Protein AF-A0A2T2WRU5-F1 (afdb_monomer_lite)

Secondary structure (DSSP, 8-state):
-HHHHHHHHHHT--GGG-EEEES-IIIIIIHHHTTT-EEEEE-SS---S-TT-SS--SEEESSTTHHHHHHHHH-HHHHHHHHTS----

Foldseek 3Di:
DVVLVVVCVVVVHDQCVAEFEDQPCVPRFVVSVVSVHQGEHQPLVPPPDDPDDPDDHNYYDNDPVCVVVVCCVVPVPVVVVVVVPPPDD

Sequence (89 aa):
MRIYAKALQELDAHPHEVWMIGDNLEWEVLVPQQLGIQGVWVDYRGSGLPRQHAAWPFRVIRTFSDILTLLAREFPEMMADRANAPNAE

Structure (mmCIF, N/CA/C/O backbone):
data_AF-A0A2T2WRU5-F1
#
_entry.id   AF-A0A2T2WRU5-F1
#
loop_
_atom_site.group_PDB
_atom_site.id
_atom_site.type_symbol
_atom_site.label_atom_id
_atom_site.label_alt_id
_atom_site.label_comp_id
_atom_site.label_asym_id
_atom_site.label_entity_id
_atom_site.label_seq_id
_atom_site.pdbx_PDB_ins_code
_atom_site.Cartn_x
_atom_site.Cartn_y
_atom_site.Cartn_z
_atom_site.occupancy
_atom_site.B_iso_or_equiv
_atom_site.auth_seq_id
_atom_site.auth_comp_id
_atom_site.auth_asym_id
_atom_site.auth_atom_id
_atom_site.pdbx_PDB_model_num
ATOM 1 N N . MET A 1 1 ? -9.614 -9.323 -5.341 1.00 65.12 1 MET A N 1
ATOM 2 C CA . MET A 1 1 ? -10.755 -8.757 -4.581 1.00 65.12 1 MET A CA 1
ATOM 3 C C . MET A 1 1 ? -11.061 -9.498 -3.279 1.00 65.12 1 MET A C 1
ATOM 5 O O . MET A 1 1 ? -10.982 -8.874 -2.232 1.00 65.12 1 MET A O 1
ATOM 9 N N . ARG A 1 2 ? -11.364 -10.808 -3.288 1.00 81.44 2 ARG A N 1
ATOM 10 C CA . ARG A 1 2 ? -11.821 -11.535 -2.079 1.00 81.44 2 ARG A CA 1
ATOM 11 C C . ARG A 1 2 ? -10.835 -11.519 -0.896 1.00 81.44 2 ARG A C 1
ATOM 13 O O . ARG A 1 2 ? -11.279 -11.548 0.244 1.00 81.44 2 ARG A O 1
ATOM 20 N N . ILE A 1 3 ? -9.528 -11.440 -1.163 1.00 86.38 3 ILE A N 1
ATOM 21 C CA . ILE A 1 3 ? -8.501 -11.368 -0.113 1.00 86.38 3 ILE A CA 1
ATOM 22 C C . ILE A 1 3 ? -8.531 -10.037 0.651 1.00 86.38 3 ILE A C 1
ATOM 24 O O . ILE A 1 3 ? -8.485 -10.050 1.873 1.00 86.38 3 ILE A O 1
ATOM 28 N N . TYR A 1 4 ? -8.720 -8.909 -0.043 1.00 86.88 4 TYR A N 1
ATOM 29 C CA . TYR A 1 4 ? -8.819 -7.587 0.584 1.00 86.88 4 TYR A CA 1
ATOM 30 C C . TYR A 1 4 ? -10.113 -7.437 1.382 1.00 86.88 4 TYR A C 1
ATOM 32 O O . TYR A 1 4 ? -10.082 -6.951 2.502 1.00 86.88 4 TYR A O 1
ATOM 40 N N . ALA A 1 5 ? -11.235 -7.932 0.851 1.00 85.62 5 ALA A N 1
ATOM 41 C CA . ALA A 1 5 ? -12.500 -7.949 1.586 1.00 85.62 5 ALA A CA 1
ATOM 42 C C . ALA A 1 5 ? -12.405 -8.785 2.874 1.00 85.62 5 ALA A C 1
ATOM 44 O O . ALA A 1 5 ? -12.896 -8.368 3.917 1.00 85.62 5 ALA A O 1
ATOM 45 N N . LYS A 1 6 ? -11.728 -9.941 2.814 1.00 90.56 6 LYS A N 1
ATOM 46 C CA . LYS A 1 6 ? -11.472 -10.765 3.998 1.00 90.56 6 LYS A CA 1
ATOM 47 C C . LYS A 1 6 ? -10.563 -10.050 5.006 1.00 90.56 6 LYS A C 1
ATOM 49 O O . LYS A 1 6 ? -10.875 -10.063 6.186 1.00 90.56 6 LYS A O 1
ATOM 54 N N . ALA A 1 7 ? -9.485 -9.412 4.550 1.00 90.12 7 ALA A N 1
ATOM 55 C CA . ALA A 1 7 ? -8.589 -8.660 5.428 1.00 90.12 7 ALA A CA 1
ATOM 56 C C . ALA A 1 7 ? -9.313 -7.499 6.130 1.00 90.12 7 ALA A C 1
ATOM 58 O O . ALA A 1 7 ? -9.170 -7.334 7.333 1.00 90.12 7 ALA A O 1
ATOM 59 N N . LEU A 1 8 ? -10.144 -6.742 5.405 1.00 92.25 8 LEU A N 1
ATOM 60 C CA . LEU A 1 8 ? -10.968 -5.674 5.984 1.00 92.25 8 LEU A CA 1
ATOM 61 C C . LEU A 1 8 ? -11.936 -6.202 7.048 1.00 92.25 8 LEU A C 1
ATOM 63 O O . LEU A 1 8 ? -12.087 -5.584 8.094 1.00 92.25 8 LEU A O 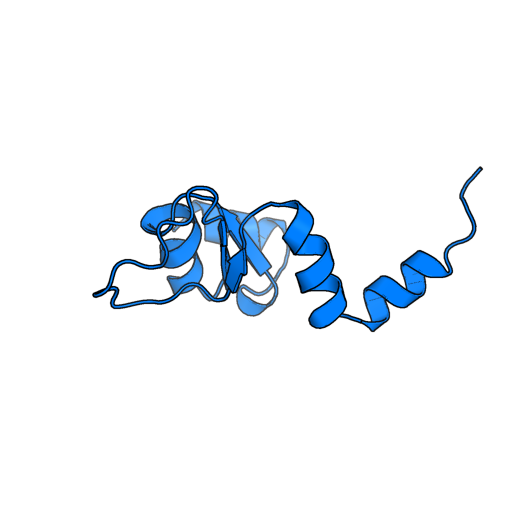1
ATOM 67 N N . GLN A 1 9 ? -12.551 -7.362 6.799 1.00 92.44 9 GLN A N 1
ATOM 68 C CA . GLN A 1 9 ? -13.426 -8.016 7.769 1.00 92.44 9 GLN A CA 1
ATOM 69 C C . GLN A 1 9 ? -12.664 -8.474 9.022 1.00 92.44 9 GLN A C 1
ATOM 71 O O . GLN A 1 9 ? -13.178 -8.341 10.125 1.00 92.44 9 GLN A O 1
ATOM 76 N N . GLU A 1 10 ? -11.458 -9.025 8.867 1.00 94.44 10 GLU A N 1
ATOM 77 C CA . GLU A 1 10 ? -10.627 -9.456 10.002 1.00 94.44 10 GLU A CA 1
ATOM 78 C C . GLU A 1 10 ? -10.077 -8.273 10.813 1.00 94.44 10 GLU A C 1
ATOM 80 O O . GLU A 1 10 ? -9.870 -8.411 12.016 1.00 94.44 10 GLU A O 1
ATOM 85 N N . LEU A 1 11 ? -9.864 -7.121 10.171 1.00 92.12 11 LEU A N 1
ATOM 86 C CA . LEU A 1 11 ? -9.416 -5.883 10.813 1.00 92.12 11 LEU A CA 1
ATOM 87 C C . LEU A 1 11 ? -10.558 -5.048 11.414 1.00 92.12 11 LEU A C 1
ATOM 89 O O . LEU A 1 11 ? -10.263 -4.072 12.097 1.00 92.12 11 LEU A O 1
ATOM 93 N N . ASP A 1 12 ? -11.821 -5.400 11.145 1.00 94.69 12 ASP A N 1
ATOM 94 C CA . ASP A 1 12 ? -13.013 -4.602 11.483 1.00 94.69 12 ASP A CA 1
ATOM 95 C C . ASP A 1 12 ? -12.874 -3.117 11.082 1.00 94.69 12 ASP A C 1
ATOM 97 O O . ASP A 1 12 ? -13.221 -2.204 11.827 1.00 94.69 12 ASP A O 1
ATOM 101 N N . ALA A 1 13 ? -12.300 -2.872 9.899 1.00 93.88 13 ALA A N 1
ATOM 102 C CA . ALA A 1 13 ? -11.933 -1.534 9.436 1.00 93.88 13 ALA A CA 1
ATOM 103 C C . ALA A 1 13 ? -12.695 -1.136 8.167 1.00 93.88 13 ALA A C 1
ATOM 105 O O . ALA A 1 13 ? -12.895 -1.949 7.255 1.00 93.88 13 ALA A O 1
ATOM 106 N N . HIS A 1 14 ? -13.072 0.142 8.059 1.00 94.31 14 HIS A N 1
ATOM 107 C CA . HIS A 1 14 ? -13.659 0.662 6.830 1.00 94.31 14 HIS A CA 1
ATOM 108 C C . HIS A 1 14 ? -12.567 0.828 5.752 1.00 94.31 14 HIS A C 1
ATOM 110 O O . HIS A 1 14 ? -11.474 1.298 6.068 1.00 94.31 14 HIS A O 1
ATOM 116 N N . PRO A 1 15 ? -12.821 0.524 4.459 1.00 93.31 15 PRO A N 1
ATOM 117 C CA . PRO A 1 15 ? -11.799 0.619 3.410 1.00 93.31 15 PRO A CA 1
ATOM 118 C C . PRO A 1 15 ? -11.039 1.950 3.383 1.00 93.31 15 PRO A C 1
ATOM 120 O O . PRO A 1 15 ? -9.818 1.960 3.272 1.00 93.31 15 PRO A O 1
ATOM 123 N N . HIS A 1 16 ? -11.741 3.073 3.552 1.00 92.81 16 HIS A N 1
ATOM 124 C CA . HIS A 1 16 ? -11.131 4.409 3.539 1.00 92.81 16 HIS A CA 1
ATOM 125 C C . HIS A 1 16 ? -10.182 4.697 4.713 1.00 92.81 16 HIS A C 1
ATOM 127 O O . HIS A 1 16 ? -9.412 5.652 4.630 1.00 92.81 16 HIS A O 1
ATOM 133 N N . GLU A 1 17 ? -10.220 3.889 5.771 1.00 91.88 17 GLU A N 1
ATOM 134 C CA . GLU A 1 17 ? -9.344 3.988 6.944 1.00 91.88 17 GLU A CA 1
ATOM 135 C C . GLU A 1 17 ? -8.091 3.112 6.794 1.00 91.88 17 GLU A C 1
ATOM 137 O O . GLU A 1 17 ? -7.159 3.205 7.589 1.00 91.88 17 GLU A O 1
ATOM 142 N N . VAL A 1 18 ? -8.045 2.271 5.755 1.00 94.31 18 VAL A N 1
ATOM 143 C CA . VAL A 1 18 ? -6.964 1.316 5.518 1.00 94.31 18 VAL A CA 1
ATOM 144 C C . VAL A 1 18 ? -6.073 1.793 4.384 1.00 94.31 18 VAL A C 1
ATOM 146 O O . VAL A 1 18 ? -6.540 2.250 3.338 1.00 94.31 18 VAL A O 1
ATOM 149 N N . TRP A 1 19 ? -4.763 1.661 4.586 1.00 95.44 19 TRP A N 1
ATOM 150 C CA . TRP A 1 19 ? -3.759 1.892 3.555 1.00 95.44 19 TRP A CA 1
ATOM 151 C C . TRP A 1 19 ? -3.184 0.555 3.088 1.00 95.44 19 TRP A C 1
ATOM 153 O O . TRP A 1 19 ? -2.753 -0.256 3.906 1.00 95.44 19 TRP A O 1
ATOM 163 N N . MET A 1 20 ? -3.139 0.336 1.774 1.00 95.50 20 MET A N 1
ATOM 164 C CA . MET A 1 20 ? -2.391 -0.764 1.163 1.00 95.50 20 MET A CA 1
ATOM 165 C C . MET A 1 20 ? -1.114 -0.205 0.547 1.00 95.50 20 MET A C 1
ATOM 167 O O . MET A 1 20 ? -1.170 0.737 -0.243 1.00 95.50 20 MET A O 1
ATOM 171 N N . ILE A 1 21 ? 0.028 -0.782 0.911 1.00 96.31 21 ILE A N 1
ATOM 172 C CA . ILE A 1 21 ? 1.349 -0.297 0.510 1.00 96.31 21 ILE A CA 1
ATOM 173 C C . ILE A 1 21 ? 2.066 -1.406 -0.253 1.00 96.31 21 ILE A C 1
ATOM 175 O O . ILE A 1 21 ? 2.195 -2.512 0.268 1.00 96.31 21 ILE A O 1
ATOM 179 N N . GLY A 1 22 ? 2.541 -1.110 -1.461 1.00 95.31 22 GLY A N 1
ATOM 180 C CA . GLY A 1 22 ? 3.205 -2.098 -2.312 1.00 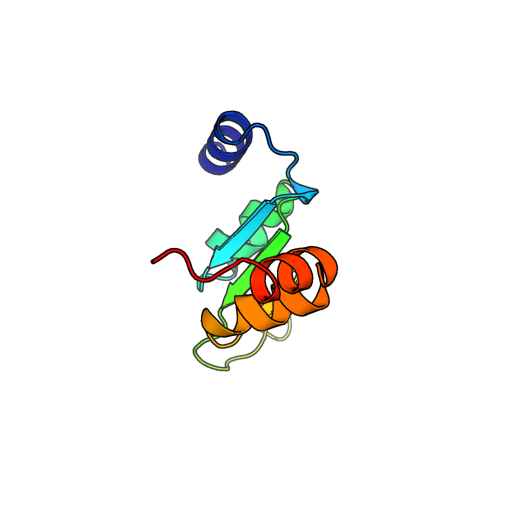95.31 22 GLY A CA 1
ATOM 181 C C . GLY A 1 22 ? 4.006 -1.470 -3.447 1.00 95.31 22 GLY A C 1
ATOM 182 O O . GLY A 1 22 ? 3.818 -0.297 -3.783 1.00 95.31 22 GLY A O 1
ATOM 183 N N . ASP A 1 23 ? 4.925 -2.233 -4.028 1.00 94.38 23 ASP A N 1
ATOM 184 C CA . ASP A 1 23 ? 5.758 -1.798 -5.153 1.00 94.38 23 ASP A CA 1
ATOM 185 C C . ASP A 1 23 ? 5.138 -2.167 -6.512 1.00 94.38 23 ASP A C 1
ATOM 187 O O . ASP A 1 23 ? 5.488 -1.571 -7.538 1.00 94.38 23 ASP A O 1
ATOM 191 N N . ASN A 1 24 ? 4.145 -3.063 -6.528 1.00 93.81 24 ASN A N 1
ATOM 192 C CA . ASN A 1 24 ? 3.367 -3.371 -7.720 1.00 93.81 24 ASN A CA 1
ATOM 193 C C . ASN A 1 24 ? 2.165 -2.426 -7.875 1.00 93.81 24 ASN A C 1
ATOM 195 O O . ASN A 1 24 ? 1.091 -2.649 -7.311 1.00 93.81 24 ASN A O 1
ATOM 199 N N . LEU A 1 25 ? 2.334 -1.387 -8.701 1.00 92.50 25 LEU A N 1
ATOM 200 C CA . LEU A 1 25 ? 1.312 -0.364 -8.939 1.00 92.50 25 LEU A CA 1
ATOM 201 C C . LEU A 1 25 ? -0.050 -0.959 -9.334 1.00 92.50 25 LEU A C 1
ATOM 203 O O . LEU A 1 25 ? -1.076 -0.533 -8.817 1.00 92.50 25 LEU A O 1
ATOM 207 N N . GLU A 1 26 ? -0.090 -1.945 -10.227 1.00 90.88 26 GLU A N 1
ATOM 208 C CA . GLU A 1 26 ? -1.360 -2.488 -10.717 1.00 90.88 26 GLU A CA 1
ATOM 209 C C . GLU A 1 26 ? -2.073 -3.313 -9.638 1.00 90.88 26 GLU A C 1
ATOM 211 O O . GLU A 1 26 ? -3.228 -3.042 -9.300 1.00 90.88 26 GLU A O 1
ATOM 216 N N . TRP A 1 27 ? -1.374 -4.292 -9.065 1.00 90.56 27 TRP A N 1
ATOM 217 C CA . TRP A 1 27 ? -2.006 -5.327 -8.245 1.00 90.56 27 TRP A CA 1
ATOM 218 C C . TRP A 1 27 ? -2.095 -4.982 -6.765 1.00 90.56 27 TRP A C 1
ATOM 220 O O . TRP A 1 27 ? -3.060 -5.372 -6.112 1.00 90.56 27 TRP A O 1
ATOM 230 N N . GLU A 1 28 ? -1.125 -4.247 -6.231 1.00 93.19 28 GLU A N 1
ATOM 231 C CA . GLU A 1 28 ? -1.063 -3.923 -4.802 1.00 93.19 28 GLU A CA 1
ATOM 232 C C . GLU A 1 28 ? -1.574 -2.521 -4.500 1.00 93.19 28 GLU A C 1
ATOM 234 O O . GLU A 1 28 ? -1.881 -2.226 -3.352 1.00 93.19 28 GLU A O 1
ATOM 239 N N . VAL A 1 29 ? -1.700 -1.660 -5.510 1.00 94.81 29 VAL A N 1
ATOM 240 C CA . VAL A 1 29 ? -2.084 -0.264 -5.293 1.00 94.81 29 VAL A CA 1
ATOM 241 C C . VAL A 1 29 ? -3.408 0.055 -5.969 1.00 94.81 29 VAL A C 1
ATOM 243 O O . VAL A 1 29 ? -4.373 0.412 -5.295 1.00 94.81 29 VAL A O 1
ATOM 246 N N . LEU A 1 30 ? -3.503 -0.119 -7.288 1.00 93.75 30 LEU A N 1
ATOM 247 C CA . LEU A 1 30 ? -4.699 0.271 -8.034 1.00 93.75 30 LEU A CA 1
ATOM 248 C C . LEU A 1 30 ? -5.879 -0.682 -7.804 1.00 93.75 30 LEU A C 1
ATOM 250 O O . LEU A 1 30 ? -7.001 -0.212 -7.621 1.00 93.75 30 LEU A O 1
ATOM 254 N N . VAL A 1 31 ? -5.654 -1.999 -7.768 1.00 92.19 31 VAL A N 1
ATOM 255 C CA . VAL A 1 31 ? -6.724 -2.985 -7.518 1.00 92.19 31 VAL A CA 1
ATOM 256 C C . VAL A 1 31 ? -7.380 -2.814 -6.133 1.00 92.19 31 VAL A C 1
ATOM 258 O O . VAL A 1 31 ? -8.607 -2.741 -6.079 1.00 92.19 31 VAL A O 1
ATOM 261 N N . PRO A 1 32 ? -6.644 -2.700 -5.011 1.00 93.69 32 PRO A N 1
ATOM 262 C CA . PRO A 1 32 ? -7.236 -2.434 -3.692 1.00 93.69 32 PRO A CA 1
ATOM 263 C C . PRO A 1 32 ? -7.987 -1.107 -3.634 1.00 93.69 32 PRO A C 1
ATOM 265 O O . PRO A 1 32 ? -9.028 -1.007 -2.988 1.00 93.69 32 PRO A O 1
ATOM 268 N N . GLN A 1 33 ? -7.506 -0.104 -4.365 1.00 94.31 33 GLN A N 1
ATOM 269 C CA . GLN A 1 33 ? -8.124 1.215 -4.399 1.00 94.31 33 GLN A CA 1
ATOM 270 C C . GLN A 1 33 ? -9.494 1.234 -5.081 1.00 94.31 33 GLN A C 1
ATOM 272 O O . GLN A 1 33 ? -10.345 2.043 -4.719 1.00 94.31 33 GLN A O 1
ATOM 277 N N . GLN A 1 34 ? -9.778 0.276 -5.968 1.00 92.56 34 GLN A N 1
ATOM 278 C CA . GLN A 1 34 ? -11.134 0.060 -6.489 1.00 92.56 34 GLN A CA 1
ATOM 279 C C . GLN A 1 34 ? -12.130 -0.395 -5.407 1.00 92.56 34 GLN A C 1
ATOM 281 O O . GLN A 1 34 ? -13.335 -0.273 -5.602 1.00 92.56 34 GLN A O 1
ATOM 286 N N . LEU A 1 35 ? -11.644 -0.903 -4.269 1.00 92.00 35 LEU A N 1
ATOM 287 C CA . LEU A 1 35 ? -12.456 -1.273 -3.104 1.00 92.00 35 LEU A CA 1
ATOM 288 C C . LEU A 1 35 ? -12.556 -0.146 -2.062 1.00 92.00 35 LEU A C 1
ATOM 290 O O . LEU A 1 35 ? -13.119 -0.363 -0.994 1.00 92.00 35 LEU A O 1
ATOM 294 N N . GLY A 1 36 ? -12.001 1.037 -2.346 1.00 94.00 36 GLY A N 1
ATOM 295 C CA . GLY A 1 36 ? -11.977 2.180 -1.430 1.00 94.00 36 GLY A CA 1
ATOM 296 C C . GLY A 1 36 ? -10.781 2.217 -0.473 1.00 94.00 36 GLY A C 1
ATOM 297 O O . GLY A 1 36 ? -10.681 3.163 0.308 1.00 94.00 36 GLY A O 1
ATOM 298 N N . ILE A 1 37 ? -9.873 1.236 -0.547 1.00 96.00 37 ILE A N 1
ATOM 299 C CA . ILE A 1 37 ? -8.622 1.211 0.228 1.00 96.00 37 ILE A CA 1
ATOM 300 C C . ILE A 1 37 ? -7.662 2.280 -0.304 1.00 96.00 37 ILE A C 1
ATOM 302 O O . ILE A 1 37 ? -7.497 2.422 -1.512 1.00 96.00 37 ILE A O 1
ATOM 306 N N . GLN A 1 38 ? -6.989 3.026 0.569 1.00 95.81 38 GLN A N 1
ATOM 307 C CA . GLN A 1 38 ? -6.022 4.036 0.131 1.00 95.81 38 GLN A CA 1
ATOM 308 C C . GLN A 1 38 ? -4.738 3.359 -0.373 1.00 95.81 38 GLN A C 1
ATOM 310 O O . GLN A 1 38 ? -4.018 2.718 0.391 1.00 95.81 38 GLN A O 1
ATOM 315 N N . GLY A 1 39 ? -4.443 3.476 -1.670 1.00 96.06 39 GLY A N 1
ATOM 316 C CA . GLY A 1 39 ? -3.280 2.826 -2.280 1.00 96.06 39 GLY A CA 1
ATOM 317 C C . GLY A 1 39 ? -2.011 3.683 -2.216 1.00 96.06 39 GLY A C 1
ATOM 318 O O . GLY A 1 39 ? -1.958 4.752 -2.824 1.00 96.06 39 GLY A O 1
ATOM 319 N N . VAL A 1 40 ? -0.954 3.199 -1.564 1.00 96.75 40 VAL A N 1
ATOM 320 C CA . VAL A 1 40 ? 0.368 3.844 -1.520 1.00 96.75 40 VAL A CA 1
ATOM 321 C C . VAL A 1 40 ? 1.364 3.050 -2.360 1.00 96.75 40 VAL A C 1
ATOM 323 O O . VAL A 1 40 ? 1.683 1.904 -2.051 1.00 96.75 40 VAL A O 1
ATOM 326 N N . TRP A 1 41 ? 1.886 3.670 -3.415 1.00 96.88 41 TRP A N 1
ATOM 327 C CA . TRP A 1 41 ? 2.865 3.031 -4.291 1.00 96.88 41 TRP A CA 1
ATOM 328 C C . TRP A 1 41 ? 4.302 3.306 -3.849 1.00 96.88 41 TRP A C 1
ATOM 330 O O . TRP A 1 41 ? 4.688 4.462 -3.668 1.00 96.88 41 TRP A O 1
ATOM 340 N N . VAL A 1 42 ? 5.108 2.250 -3.735 1.00 96.88 42 VAL A N 1
ATOM 341 C CA . VAL A 1 42 ? 6.556 2.338 -3.527 1.00 96.88 42 VAL A CA 1
ATOM 342 C C . VAL A 1 42 ? 7.263 2.362 -4.881 1.00 96.88 42 VAL A C 1
ATOM 344 O O . VAL A 1 42 ? 7.658 1.331 -5.426 1.00 96.88 42 VAL A O 1
ATOM 347 N N . ASP A 1 43 ? 7.466 3.558 -5.429 1.00 95.56 43 ASP A N 1
ATOM 348 C CA . ASP A 1 43 ? 8.315 3.753 -6.603 1.00 95.56 43 ASP A CA 1
ATOM 349 C C . ASP A 1 43 ? 9.781 3.743 -6.167 1.00 95.56 43 ASP A C 1
ATOM 351 O O . ASP A 1 43 ? 10.422 4.789 -6.112 1.00 95.56 43 ASP A O 1
ATOM 355 N N . TYR A 1 44 ? 10.334 2.577 -5.830 1.00 93.75 44 TYR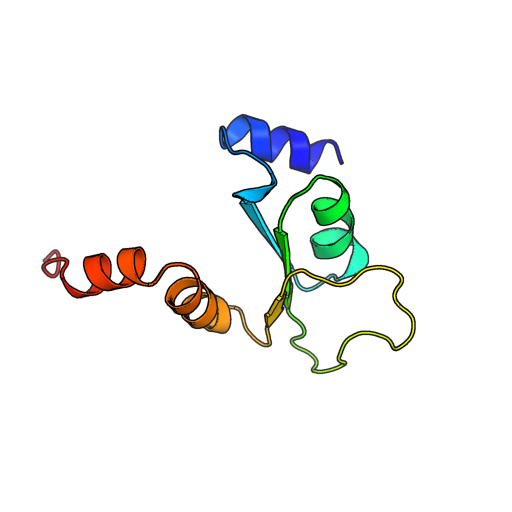 A N 1
ATOM 356 C CA . TYR A 1 44 ? 11.745 2.466 -5.435 1.00 93.75 44 TYR A CA 1
ATOM 357 C C . TYR A 1 44 ? 12.697 2.740 -6.612 1.00 93.75 44 TYR A C 1
ATOM 359 O O . TYR A 1 44 ? 13.805 3.254 -6.432 1.00 93.75 44 TYR A O 1
ATOM 367 N N . ARG A 1 45 ? 12.254 2.467 -7.848 1.00 92.12 45 ARG A N 1
ATOM 368 C CA . ARG A 1 45 ? 13.060 2.637 -9.072 1.00 92.12 45 ARG A CA 1
ATOM 369 C C . ARG A 1 45 ? 13.135 4.076 -9.559 1.00 92.12 45 ARG A C 1
ATOM 371 O O . ARG A 1 45 ? 14.103 4.439 -10.210 1.00 92.12 45 ARG A O 1
ATOM 378 N N . GLY A 1 46 ? 12.156 4.902 -9.217 1.00 91.38 46 GLY A N 1
ATOM 379 C CA . GLY A 1 46 ? 12.120 6.324 -9.586 1.00 91.38 46 GLY A CA 1
ATOM 380 C C . GLY A 1 46 ? 11.634 6.504 -10.999 1.00 91.38 46 GLY A C 1
ATOM 381 O O . GLY A 1 46 ? 12.039 7.434 -11.689 1.00 91.38 46 GLY A O 1
ATOM 382 N N . SER A 1 47 ? 10.821 5.552 -11.443 1.00 87.56 47 SER A N 1
ATOM 383 C CA . SER A 1 47 ? 10.305 5.523 -12.803 1.00 87.56 47 SER A CA 1
ATOM 384 C C . SER A 1 47 ? 9.212 6.572 -12.989 1.00 87.56 47 SER A C 1
ATOM 386 O O . SER A 1 47 ? 8.920 6.954 -14.122 1.00 87.56 47 SER A O 1
ATOM 388 N N . GLY A 1 48 ? 8.636 7.061 -11.885 1.00 87.56 48 GLY A N 1
ATOM 389 C CA . GLY A 1 48 ? 7.453 7.894 -11.903 1.00 87.56 48 GLY A CA 1
ATOM 390 C C . GLY A 1 48 ? 6.246 7.122 -12.423 1.00 87.56 48 GLY A C 1
ATOM 391 O O . GLY A 1 48 ? 6.328 5.971 -12.860 1.00 87.56 48 GLY A O 1
ATOM 392 N N . LEU A 1 49 ? 5.085 7.766 -12.371 1.00 85.00 49 LEU A N 1
ATOM 393 C CA . LEU A 1 49 ? 3.877 7.158 -12.908 1.00 85.00 49 LEU A CA 1
ATOM 394 C C . LEU A 1 49 ? 3.944 7.127 -14.444 1.00 85.00 49 LEU A C 1
ATOM 396 O O . LEU A 1 49 ? 4.306 8.136 -15.061 1.00 85.00 49 LEU A O 1
ATOM 400 N N . PRO A 1 50 ? 3.593 5.997 -15.086 1.00 77.56 50 PRO A N 1
ATOM 401 C CA . PRO A 1 50 ? 3.517 5.935 -16.538 1.00 77.56 50 PRO A CA 1
ATOM 402 C C . PRO A 1 50 ? 2.557 7.008 -17.065 1.00 77.56 50 PRO A C 1
ATOM 404 O O . PRO A 1 50 ? 1.471 7.208 -16.521 1.00 77.56 50 PRO A O 1
ATOM 407 N N . ARG A 1 51 ? 2.949 7.691 -18.149 1.00 68.81 51 ARG A N 1
ATOM 408 C CA . ARG A 1 51 ? 2.309 8.919 -18.668 1.00 68.81 51 ARG A CA 1
ATOM 409 C C . ARG A 1 51 ? 0.820 8.799 -19.057 1.00 68.81 51 ARG A C 1
ATOM 411 O O . ARG A 1 51 ? 0.241 9.802 -19.458 1.00 68.81 51 ARG A O 1
ATOM 418 N N . GLN A 1 52 ? 0.208 7.615 -18.986 1.00 66.38 52 GLN A N 1
ATOM 419 C CA . GLN A 1 52 ? -1.157 7.347 -19.464 1.00 66.38 52 GLN A CA 1
ATOM 420 C C . GLN A 1 52 ? -1.971 6.424 -18.539 1.00 66.38 52 GLN A C 1
ATOM 422 O O . GLN A 1 52 ? -2.782 5.632 -19.013 1.00 66.38 52 GLN A O 1
ATOM 427 N N . HIS A 1 53 ? -1.779 6.489 -17.220 1.00 67.38 53 HIS A N 1
ATOM 428 C CA . HIS A 1 53 ? -2.654 5.734 -16.320 1.00 67.38 53 HIS A CA 1
ATOM 429 C C . HIS A 1 53 ? -4.029 6.393 -16.150 1.00 67.38 53 HIS A C 1
ATOM 431 O O . HIS A 1 53 ? -4.141 7.585 -15.875 1.00 67.38 53 HIS A O 1
ATOM 437 N N . ALA A 1 54 ? -5.081 5.574 -16.250 1.00 76.19 54 ALA A N 1
ATOM 438 C CA . ALA A 1 54 ? -6.464 5.968 -15.973 1.00 76.19 54 ALA A CA 1
ATOM 439 C C . ALA A 1 54 ? -6.767 6.132 -14.468 1.00 76.19 54 ALA A C 1
ATOM 441 O O . ALA A 1 54 ? -7.822 6.645 -14.107 1.00 76.19 54 ALA A O 1
ATOM 442 N N . ALA A 1 55 ? -5.862 5.692 -13.589 1.00 83.31 55 ALA A N 1
ATOM 443 C CA . ALA A 1 55 ? -6.014 5.752 -12.140 1.00 83.31 55 ALA A CA 1
ATOM 444 C C . ALA A 1 55 ? -4.678 6.089 -11.471 1.00 83.31 55 ALA A C 1
ATOM 446 O O . ALA A 1 55 ? -3.622 5.647 -11.921 1.00 83.31 55 ALA A O 1
ATOM 447 N N . TRP A 1 56 ? -4.739 6.862 -10.390 1.00 91.31 56 TRP A N 1
ATOM 448 C CA . TRP A 1 56 ? -3.570 7.350 -9.662 1.00 91.31 56 TRP A CA 1
ATOM 449 C C . TRP A 1 56 ? -3.541 6.728 -8.269 1.00 91.31 56 TRP A C 1
ATOM 451 O O . TRP A 1 56 ? -4.604 6.582 -7.664 1.00 91.31 56 TRP A O 1
ATOM 461 N N . PRO A 1 57 ? -2.366 6.348 -7.743 1.00 94.94 57 PRO A N 1
ATOM 462 C CA . PRO A 1 57 ? -2.264 5.943 -6.351 1.00 94.94 57 PRO A CA 1
ATOM 463 C C . PRO A 1 57 ? -2.582 7.138 -5.444 1.00 94.94 57 PRO A C 1
ATOM 465 O O . PRO A 1 57 ? -2.292 8.287 -5.789 1.00 94.94 57 PRO A O 1
ATOM 468 N N . PHE A 1 58 ? -3.141 6.872 -4.269 1.00 95.38 58 PHE A N 1
ATOM 469 C CA . PHE A 1 58 ? -3.405 7.891 -3.259 1.00 95.38 58 PHE A CA 1
ATOM 470 C C . PHE A 1 58 ? -2.124 8.632 -2.847 1.00 95.38 58 PHE A C 1
ATOM 472 O O . PHE A 1 58 ? -2.129 9.858 -2.688 1.00 95.38 58 PHE A O 1
ATOM 479 N N . ARG A 1 59 ? -1.010 7.904 -2.698 1.00 95.62 59 ARG A N 1
ATOM 480 C CA . ARG A 1 59 ? 0.330 8.463 -2.447 1.00 95.62 59 ARG A CA 1
ATOM 481 C C . ARG A 1 59 ? 1.404 7.672 -3.187 1.00 95.62 59 ARG A C 1
ATOM 483 O O . ARG A 1 59 ? 1.226 6.499 -3.501 1.00 95.62 59 ARG A O 1
ATOM 490 N N . VAL A 1 60 ? 2.544 8.320 -3.409 1.00 95.25 60 VAL A N 1
ATOM 491 C CA . VAL A 1 60 ? 3.767 7.689 -3.915 1.00 95.25 60 VAL A CA 1
ATOM 492 C C . VAL A 1 60 ? 4.893 7.964 -2.930 1.00 95.25 60 VAL A C 1
ATOM 494 O O . VAL A 1 60 ? 5.051 9.097 -2.474 1.00 95.25 60 VAL A O 1
ATOM 497 N N . ILE A 1 61 ? 5.661 6.929 -2.614 1.00 96.06 61 ILE A N 1
ATOM 498 C CA . ILE A 1 61 ? 6.858 6.987 -1.776 1.00 96.06 61 ILE A CA 1
ATOM 499 C C . ILE A 1 61 ? 8.033 6.324 -2.487 1.00 96.06 61 ILE A C 1
ATOM 501 O O . ILE A 1 61 ? 7.851 5.533 -3.411 1.00 96.06 61 ILE A O 1
ATOM 505 N N . ARG A 1 62 ? 9.252 6.659 -2.066 1.00 95.75 62 ARG A N 1
ATOM 506 C CA . ARG A 1 62 ? 10.499 6.086 -2.590 1.00 95.75 62 ARG A CA 1
ATOM 507 C C . ARG A 1 62 ? 10.949 4.899 -1.751 1.00 95.75 62 ARG A C 1
ATOM 509 O O . ARG A 1 62 ? 11.519 3.949 -2.280 1.00 95.75 62 ARG A O 1
ATOM 516 N N . THR A 1 63 ? 10.711 4.973 -0.445 1.00 94.75 63 THR A N 1
ATOM 517 C CA . THR A 1 63 ? 11.131 3.977 0.539 1.00 94.75 63 THR A CA 1
ATOM 518 C C . THR A 1 63 ? 10.040 3.755 1.580 1.00 94.75 63 THR A C 1
ATOM 520 O O . THR A 1 63 ? 9.234 4.645 1.837 1.00 94.75 63 THR A O 1
ATOM 523 N N . PHE A 1 64 ? 10.037 2.596 2.245 1.00 93.75 64 PHE A N 1
ATOM 524 C CA . PHE A 1 64 ? 9.121 2.349 3.367 1.00 93.75 64 PHE A CA 1
ATOM 525 C C . PHE A 1 64 ? 9.337 3.319 4.541 1.00 93.75 64 PHE A C 1
ATOM 527 O O . PHE A 1 64 ? 8.393 3.610 5.267 1.00 93.75 64 PHE A O 1
ATOM 534 N N . SER A 1 65 ? 10.541 3.871 4.721 1.00 94.06 65 SER A N 1
ATOM 535 C CA . SER A 1 65 ? 10.802 4.871 5.767 1.00 94.06 65 SER A CA 1
ATOM 536 C C . SER A 1 65 ? 10.007 6.163 5.557 1.00 94.06 65 SER A C 1
ATOM 538 O O . SER A 1 65 ? 9.632 6.808 6.536 1.00 94.06 65 SER A O 1
ATOM 540 N N . ASP A 1 66 ? 9.658 6.493 4.311 1.00 95.31 66 ASP A N 1
ATOM 541 C CA . ASP A 1 66 ? 8.839 7.665 3.979 1.00 95.31 66 ASP A CA 1
ATOM 542 C C . ASP A 1 66 ? 7.418 7.563 4.569 1.00 95.31 66 ASP A C 1
ATOM 544 O O . ASP A 1 66 ? 6.734 8.577 4.719 1.00 95.31 66 ASP A O 1
ATOM 548 N N . ILE A 1 67 ? 6.970 6.357 4.953 1.00 93.88 67 ILE A N 1
ATOM 549 C CA . ILE A 1 67 ? 5.686 6.147 5.639 1.00 93.88 67 ILE A CA 1
ATOM 550 C C . ILE A 1 67 ? 5.644 6.936 6.942 1.00 93.88 67 ILE A C 1
ATOM 552 O O . ILE A 1 67 ? 4.615 7.522 7.255 1.00 93.88 67 ILE A O 1
ATOM 556 N N . LEU A 1 68 ? 6.747 7.008 7.690 1.00 91.56 68 LEU A N 1
ATOM 557 C CA . LEU A 1 68 ? 6.774 7.759 8.946 1.00 91.56 68 LEU A CA 1
ATOM 558 C C . LEU A 1 68 ? 6.540 9.251 8.700 1.00 91.56 68 LEU A C 1
ATOM 560 O O . LEU A 1 68 ? 5.781 9.885 9.429 1.00 91.56 68 LEU A O 1
ATOM 564 N N . THR A 1 69 ? 7.123 9.796 7.631 1.00 92.31 69 THR A N 1
ATOM 565 C CA . THR A 1 69 ? 6.878 11.177 7.204 1.00 92.31 69 THR A CA 1
ATOM 566 C C . THR A 1 69 ? 5.433 11.379 6.755 1.00 92.31 69 THR A C 1
ATOM 568 O O . THR A 1 69 ? 4.827 12.393 7.097 1.00 92.31 69 THR A O 1
ATOM 571 N N . LEU A 1 70 ? 4.856 10.420 6.021 1.00 92.19 70 LEU A N 1
ATOM 572 C CA . LEU A 1 70 ? 3.445 10.472 5.636 1.00 92.19 70 LEU A CA 1
ATOM 573 C C . LEU A 1 70 ? 2.528 10.453 6.860 1.00 92.19 70 LEU A C 1
ATOM 575 O O . LEU A 1 70 ? 1.666 11.317 6.974 1.00 92.19 70 LEU A O 1
ATOM 579 N N . LEU A 1 71 ? 2.730 9.520 7.789 1.00 90.38 71 LEU A N 1
ATOM 580 C CA . LEU A 1 71 ? 1.911 9.410 8.991 1.00 90.38 71 LEU A CA 1
ATOM 581 C C . LEU A 1 71 ? 2.036 10.654 9.873 1.00 90.38 71 LEU A C 1
ATOM 583 O O . LEU A 1 71 ? 1.026 11.137 10.364 1.00 90.38 71 LEU A O 1
ATOM 587 N N . ALA A 1 72 ? 3.237 11.217 10.028 1.00 90.12 72 ALA A N 1
ATOM 588 C CA . ALA A 1 72 ? 3.427 12.462 10.772 1.00 90.12 72 ALA A CA 1
ATOM 589 C C . ALA A 1 72 ? 2.687 13.650 10.138 1.00 90.12 72 ALA A C 1
ATOM 591 O O . ALA A 1 72 ? 2.226 14.540 10.848 1.00 90.12 72 ALA A O 1
ATOM 592 N N . ARG A 1 73 ? 2.559 13.667 8.806 1.00 89.75 73 ARG A N 1
ATOM 593 C CA . ARG A 1 73 ? 1.828 14.714 8.087 1.00 89.75 73 ARG A CA 1
ATOM 594 C C . ARG A 1 73 ? 0.314 14.544 8.180 1.00 89.75 73 ARG A C 1
ATOM 596 O O . ARG A 1 73 ? -0.386 15.532 8.355 1.00 89.75 73 ARG A O 1
ATOM 603 N N . GLU A 1 74 ? -0.186 13.325 7.994 1.00 87.62 74 GLU A N 1
ATOM 604 C CA . GLU A 1 74 ? -1.630 13.049 7.957 1.00 87.62 74 GLU A CA 1
ATOM 605 C C . GLU A 1 74 ? -2.231 12.926 9.372 1.00 87.62 74 GLU A C 1
ATOM 607 O O . GLU A 1 74 ? -3.394 13.259 9.576 1.00 87.62 74 GLU A O 1
ATOM 612 N N . PHE A 1 75 ? -1.434 12.500 10.360 1.00 87.69 75 PHE A N 1
ATOM 613 C CA . PHE A 1 75 ? -1.854 12.255 11.745 1.00 87.69 75 PHE A CA 1
ATOM 614 C C . PHE A 1 75 ? -0.854 12.852 12.753 1.00 87.69 75 PHE A C 1
ATOM 616 O O . PHE A 1 75 ? -0.187 12.115 13.490 1.00 87.69 75 PHE A O 1
ATOM 623 N N . PRO A 1 76 ? -0.723 14.189 12.812 1.00 83.62 76 PRO A N 1
ATOM 624 C CA . PRO A 1 76 ? 0.267 14.846 13.665 1.00 83.62 76 PRO A CA 1
ATOM 625 C C . PRO A 1 7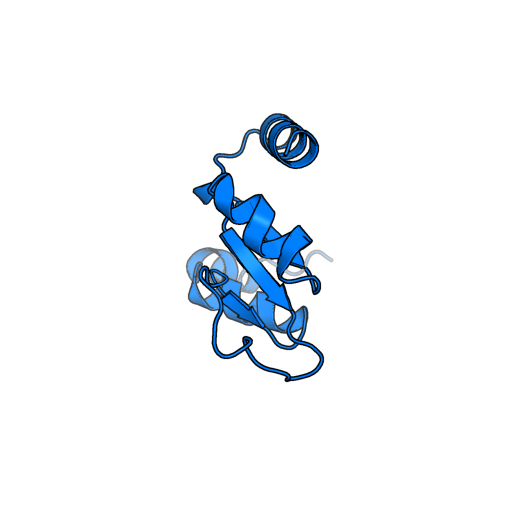6 ? 0.082 14.526 15.157 1.00 83.62 76 PRO A C 1
ATOM 627 O O . PRO A 1 76 ? 1.068 14.344 15.870 1.00 83.62 76 PRO A O 1
ATOM 630 N N . GLU A 1 77 ? -1.161 14.383 15.624 1.00 85.06 77 GLU A N 1
ATOM 631 C CA . GLU A 1 77 ? -1.463 14.116 17.040 1.00 85.06 77 GLU A CA 1
ATOM 632 C C . GLU A 1 77 ? -1.017 12.715 17.488 1.00 85.06 77 GLU A C 1
ATOM 634 O O . GLU A 1 77 ? -0.428 12.564 18.554 1.00 85.06 77 GLU A O 1
ATOM 639 N N . MET A 1 78 ? -1.162 11.701 16.624 1.00 78.31 78 MET A N 1
ATOM 640 C CA . MET A 1 78 ? -0.692 10.334 16.897 1.00 78.31 78 MET A CA 1
ATOM 641 C C . MET A 1 78 ? 0.831 10.278 17.111 1.00 78.31 78 MET A C 1
ATOM 643 O O . MET A 1 78 ? 1.331 9.474 17.900 1.00 78.31 78 MET A O 1
ATOM 647 N N . MET A 1 79 ? 1.588 11.110 16.389 1.00 75.50 79 MET A N 1
ATOM 648 C CA . MET A 1 79 ? 3.046 11.152 16.521 1.00 75.50 79 MET A CA 1
ATOM 649 C C . MET A 1 79 ? 3.509 11.993 17.714 1.00 75.50 79 MET A C 1
ATOM 651 O O . MET A 1 79 ? 4.554 11.686 18.290 1.00 75.50 79 MET A O 1
ATOM 655 N N . ALA A 1 80 ? 2.733 13.002 18.117 1.00 74.69 80 ALA A N 1
ATOM 656 C CA . ALA A 1 80 ? 3.012 13.803 19.306 1.00 74.69 80 ALA A CA 1
ATOM 657 C C . ALA A 1 80 ? 2.954 12.959 20.594 1.00 74.69 80 ALA A C 1
ATOM 659 O O . ALA A 1 80 ? 3.864 13.044 21.419 1.00 74.69 80 ALA A O 1
ATOM 660 N N . ASP A 1 81 ? 1.962 12.071 20.719 1.00 65.62 81 ASP A N 1
ATOM 661 C CA . ASP A 1 81 ? 1.833 11.168 21.874 1.00 65.62 81 ASP A CA 1
ATOM 662 C C . ASP A 1 81 ? 2.988 10.161 21.971 1.00 65.62 81 ASP A C 1
ATOM 664 O O . ASP A 1 81 ? 3.473 9.859 23.062 1.00 65.62 81 ASP A O 1
ATOM 668 N N . ARG A 1 82 ? 3.506 9.686 20.830 1.00 63.06 82 ARG A N 1
ATOM 669 C CA . ARG A 1 82 ? 4.686 8.806 20.785 1.00 63.06 82 ARG A CA 1
ATOM 670 C C . ARG A 1 82 ? 5.963 9.485 21.275 1.00 63.06 82 ARG A C 1
ATOM 672 O O . ARG A 1 82 ? 6.787 8.821 21.894 1.00 63.06 82 ARG A O 1
ATOM 679 N N . ALA A 1 83 ? 6.137 10.776 20.997 1.00 62.06 83 ALA A N 1
ATOM 680 C CA . ALA A 1 83 ? 7.290 11.541 21.473 1.00 62.06 83 ALA A CA 1
ATOM 681 C C . ALA A 1 83 ? 7.242 11.799 22.989 1.00 62.06 83 ALA A C 1
ATOM 683 O O . ALA A 1 83 ? 8.277 12.066 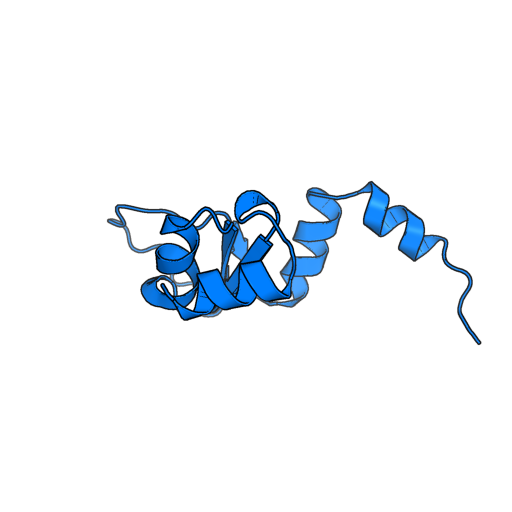23.594 1.00 62.06 83 ALA A O 1
ATOM 684 N N . ASN A 1 84 ? 6.052 11.710 23.591 1.00 59.06 84 ASN A N 1
ATOM 685 C CA . ASN A 1 84 ? 5.825 11.940 25.014 1.00 59.06 84 ASN A CA 1
ATOM 686 C C . ASN A 1 84 ? 5.646 10.640 25.822 1.00 59.06 84 ASN A C 1
ATOM 688 O O . ASN A 1 84 ? 5.425 10.690 27.033 1.00 59.06 84 ASN A O 1
ATOM 692 N N . ALA A 1 85 ? 5.728 9.475 25.173 1.00 58.84 85 ALA A N 1
ATOM 693 C CA . ALA A 1 85 ? 5.695 8.197 25.864 1.00 58.84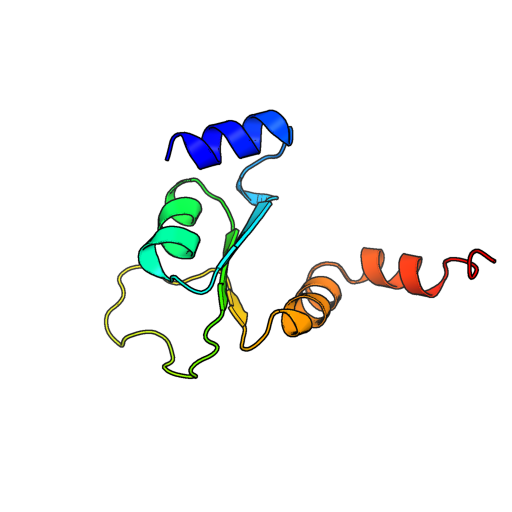 85 ALA A CA 1
ATOM 694 C C . ALA A 1 85 ? 6.987 8.046 26.691 1.00 58.84 85 ALA A C 1
ATOM 696 O O . ALA A 1 85 ? 8.079 8.153 26.123 1.00 58.84 85 ALA A O 1
ATOM 697 N N . PRO A 1 86 ? 6.906 7.817 28.017 1.00 59.56 86 PRO A N 1
ATOM 698 C CA . PRO A 1 86 ? 8.096 7.572 28.816 1.00 59.56 86 PRO A CA 1
ATOM 699 C C . PRO A 1 86 ? 8.801 6.340 28.250 1.00 59.56 86 PRO A C 1
ATOM 701 O O . PRO A 1 86 ? 8.143 5.335 27.974 1.00 59.56 86 PRO A O 1
ATOM 704 N N . ASN A 1 87 ? 10.118 6.438 28.037 1.00 55.38 87 ASN A N 1
ATOM 705 C CA . ASN A 1 87 ? 10.948 5.308 27.625 1.00 55.38 87 ASN A CA 1
ATOM 706 C C . ASN A 1 87 ? 10.609 4.120 28.531 1.00 55.38 87 ASN A C 1
ATOM 708 O O . ASN A 1 87 ? 10.886 4.171 29.728 1.00 55.38 87 ASN A O 1
ATOM 712 N N . ALA A 1 88 ? 9.956 3.099 27.977 1.00 51.00 88 ALA A N 1
ATOM 713 C CA . ALA A 1 88 ? 9.754 1.852 28.689 1.00 51.00 88 ALA A CA 1
ATOM 714 C C . ALA A 1 88 ? 11.140 1.221 28.858 1.00 51.00 88 ALA A C 1
ATOM 716 O O . ALA A 1 88 ? 11.758 0.825 27.867 1.00 51.00 88 ALA A O 1
ATOM 717 N N . GLU A 1 89 ? 11.640 1.272 30.095 1.00 42.31 89 GLU A N 1
ATOM 718 C CA . GLU A 1 89 ? 12.835 0.563 30.567 1.00 42.31 89 GLU A CA 1
ATOM 719 C C . GLU A 1 89 ? 12.760 -0.941 30.276 1.00 42.31 89 GLU A C 1
ATOM 721 O O . GLU A 1 89 ? 11.651 -1.522 30.371 1.00 42.31 89 GLU A O 1
#

Organism: NCBI:txid453960

InterPro domains:
  IPR023214 HAD superfamily [G3DSA:3.40.50.1000] (1-79)
  IPR036412 HAD-like superfamily [SSF56784] (2-71)

Radius of gyration: 15.23 Å; chains: 1; bounding box: 27×26×50 Å

pLDDT: mean 86.75, std 12.25, range [42.31, 96.88]